Protein AF-A0A920QX03-F1 (afdb_monomer_lite)

Radius of gyration: 27.57 Å; chains: 1; bounding box: 73×46×46 Å

Sequence (177 aa):
MIGFWVGAAVLSLGALSFVLLPAWRSRQSSGRWSRLGVSVASLLVPVSVGLYLGVNTWNGETVVSAESLPPVAELVAGLEARLSENPDDALGWQLLGQSYMAMGLYPDARQALREAWGRTTDPDNELKLALGEAEALTDRQALLGAAGDLFEEVLATEPTNPKAFGMGVSRFRDPEG

Structure (mmCIF, N/CA/C/O backbone):
data_AF-A0A920QX03-F1
#
_entry.id   AF-A0A920QX03-F1
#
loop_
_atom_site.group_PDB
_atom_site.id
_atom_site.type_symbol
_atom_site.label_atom_id
_atom_site.label_alt_id
_atom_site.label_comp_id
_atom_site.label_asym_id
_atom_site.label_entity_id
_atom_site.label_seq_id
_atom_site.pdbx_PDB_ins_code
_atom_site.Cartn_x
_atom_site.Cartn_y
_atom_site.Cartn_z
_atom_site.occupancy
_atom_site.B_iso_or_equiv
_atom_site.auth_seq_id
_atom_site.auth_comp_id
_atom_site.auth_asym_id
_atom_site.auth_atom_id
_atom_site.pdbx_PDB_model_num
ATOM 1 N N . MET A 1 1 ? 23.686 -29.880 3.031 1.00 58.97 1 MET A N 1
ATOM 2 C CA . MET A 1 1 ? 24.504 -28.641 3.040 1.00 58.97 1 MET A CA 1
ATOM 3 C C . MET A 1 1 ? 25.994 -28.863 2.747 1.00 58.97 1 MET A C 1
ATOM 5 O O . MET A 1 1 ? 26.607 -27.959 2.204 1.00 58.97 1 MET A O 1
ATOM 9 N N . ILE A 1 2 ? 26.587 -30.039 3.013 1.00 57.84 2 ILE A N 1
ATOM 10 C CA . ILE A 1 2 ? 28.026 -30.301 2.754 1.00 57.84 2 ILE A CA 1
ATOM 11 C C . ILE A 1 2 ? 28.351 -30.465 1.251 1.00 57.84 2 ILE A C 1
ATOM 13 O O . ILE A 1 2 ? 29.427 -30.080 0.807 1.00 57.84 2 ILE A O 1
ATOM 17 N N . GLY A 1 3 ? 27.404 -30.953 0.438 1.00 54.31 3 GLY A N 1
ATOM 18 C CA . GLY A 1 3 ? 27.623 -31.184 -1.001 1.00 54.31 3 GLY A CA 1
ATOM 19 C C . GLY A 1 3 ? 27.965 -29.928 -1.815 1.00 54.31 3 GLY A C 1
ATOM 20 O O . GLY A 1 3 ? 28.771 -30.004 -2.738 1.00 54.31 3 GLY A O 1
ATOM 21 N N . PHE A 1 4 ? 27.430 -28.762 -1.432 1.00 65.31 4 PHE A N 1
ATOM 22 C CA . PHE A 1 4 ? 27.759 -27.480 -2.068 1.00 65.31 4 PHE A CA 1
ATOM 23 C C . PHE A 1 4 ? 29.227 -27.095 -1.840 1.00 65.31 4 PHE A C 1
ATOM 25 O O . PHE A 1 4 ? 29.928 -26.709 -2.772 1.00 65.31 4 PHE A O 1
ATOM 32 N N . TRP A 1 5 ? 29.717 -27.285 -0.614 1.00 71.62 5 TRP A N 1
ATOM 33 C CA . TRP A 1 5 ? 31.094 -26.966 -0.244 1.00 71.62 5 TRP A CA 1
ATOM 34 C C . TRP A 1 5 ? 32.113 -27.888 -0.919 1.00 71.62 5 TRP A C 1
ATOM 36 O O . TRP A 1 5 ? 33.181 -27.430 -1.317 1.00 71.62 5 TRP A O 1
ATOM 46 N N . VAL A 1 6 ? 31.763 -29.160 -1.136 1.00 73.44 6 VAL A N 1
ATOM 47 C CA . VAL A 1 6 ? 32.602 -30.096 -1.902 1.00 73.44 6 VAL A CA 1
ATOM 48 C C . VAL A 1 6 ? 32.660 -29.694 -3.380 1.00 73.44 6 VAL A C 1
ATOM 50 O O . VAL A 1 6 ? 33.745 -29.661 -3.956 1.00 73.44 6 VAL A O 1
ATOM 53 N N . GLY A 1 7 ? 31.528 -29.305 -3.979 1.00 71.62 7 GLY A N 1
ATOM 54 C CA . GLY A 1 7 ? 31.490 -28.796 -5.355 1.00 71.62 7 GLY A CA 1
ATOM 55 C C . GLY A 1 7 ? 32.319 -27.521 -5.541 1.00 71.62 7 GLY A C 1
ATOM 56 O O . GLY A 1 7 ? 33.118 -27.427 -6.473 1.00 71.62 7 GLY A O 1
ATOM 57 N N . ALA A 1 8 ? 32.197 -26.574 -4.609 1.00 74.19 8 ALA A N 1
ATOM 58 C CA . ALA A 1 8 ? 32.963 -25.330 -4.617 1.00 74.19 8 ALA A CA 1
ATOM 59 C C . ALA A 1 8 ? 34.479 -25.566 -4.463 1.00 74.19 8 ALA A C 1
ATOM 61 O O . ALA A 1 8 ? 35.282 -24.922 -5.145 1.00 74.19 8 ALA A O 1
ATOM 62 N N . ALA A 1 9 ? 34.885 -26.522 -3.620 1.00 73.25 9 ALA A N 1
ATOM 63 C CA . ALA A 1 9 ? 36.292 -26.873 -3.428 1.00 73.25 9 ALA A CA 1
ATOM 64 C C . ALA A 1 9 ? 36.901 -27.541 -4.675 1.00 73.25 9 ALA A C 1
ATOM 66 O O . ALA A 1 9 ? 38.017 -27.204 -5.075 1.00 73.25 9 ALA A O 1
ATOM 67 N N . VAL A 1 10 ? 36.152 -28.432 -5.333 1.00 78.19 10 VAL A N 1
ATOM 68 C CA . VAL A 1 10 ? 36.583 -29.095 -6.576 1.00 78.19 10 VAL A CA 1
ATOM 69 C C . VAL A 1 10 ? 36.715 -28.089 -7.723 1.00 78.19 10 VAL A C 1
ATOM 71 O O . VAL A 1 10 ? 37.712 -28.116 -8.443 1.00 78.19 10 VAL A O 1
ATOM 74 N N . LEU A 1 11 ? 35.770 -27.153 -7.859 1.00 74.56 11 LEU A N 1
ATOM 75 C CA . 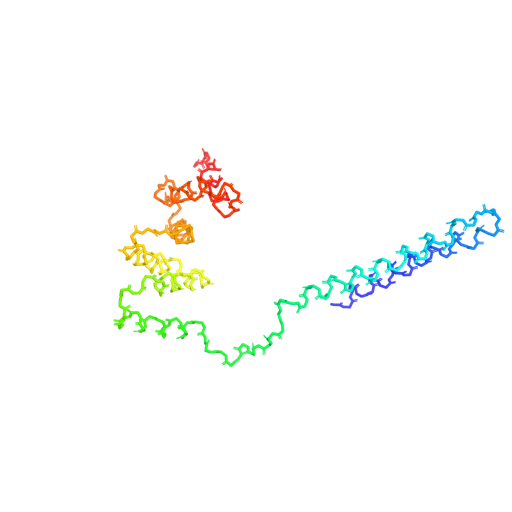LEU A 1 11 ? 35.846 -26.088 -8.866 1.00 74.56 11 LEU A CA 1
ATOM 76 C C . LEU A 1 11 ? 37.025 -25.138 -8.622 1.00 74.56 11 LEU A C 1
ATOM 78 O O . LEU A 1 11 ? 37.728 -24.781 -9.566 1.00 74.56 11 LEU A O 1
ATOM 82 N N . SER A 1 12 ? 37.294 -24.787 -7.362 1.00 76.50 12 SER A N 1
ATOM 83 C CA . SER A 1 12 ? 38.435 -23.938 -6.992 1.00 76.50 12 SER A CA 1
ATOM 84 C C . SER A 1 12 ? 39.777 -24.607 -7.315 1.00 76.50 12 SER A C 1
ATOM 86 O O . SER A 1 12 ? 40.681 -23.967 -7.853 1.00 76.50 12 SER A O 1
ATOM 88 N N . LEU A 1 13 ? 39.901 -25.914 -7.056 1.00 75.25 13 LEU A N 1
ATOM 89 C CA . LEU A 1 13 ? 41.093 -26.693 -7.408 1.00 75.25 13 LEU A CA 1
ATOM 90 C C . LEU A 1 13 ? 41.249 -26.867 -8.926 1.00 75.25 13 LEU A C 1
ATOM 92 O O . LEU A 1 13 ? 42.367 -26.784 -9.437 1.00 75.25 13 LEU A O 1
ATOM 96 N N . GLY A 1 14 ? 40.146 -27.048 -9.658 1.00 74.06 14 GLY A N 1
ATOM 97 C CA . GLY A 1 14 ? 40.143 -27.088 -11.122 1.00 74.06 14 GLY A CA 1
ATOM 98 C C . GLY A 1 14 ? 40.596 -25.764 -11.744 1.00 74.06 14 GLY A C 1
ATOM 99 O O . GLY A 1 14 ? 41.440 -25.762 -12.641 1.00 74.06 14 GLY A O 1
ATOM 100 N N . ALA A 1 15 ? 40.115 -24.638 -11.212 1.00 68.38 15 ALA A N 1
ATOM 101 C CA . ALA A 1 15 ? 40.533 -23.302 -11.629 1.00 68.38 15 ALA A CA 1
ATOM 102 C C . ALA A 1 15 ? 42.029 -23.061 -11.359 1.00 68.38 15 ALA A C 1
ATOM 104 O O . ALA A 1 15 ? 42.748 -22.584 -12.236 1.00 68.38 15 ALA A O 1
ATOM 105 N N . LEU A 1 16 ? 42.527 -23.471 -10.187 1.00 73.69 16 LEU A N 1
ATOM 106 C CA . LEU A 1 16 ? 43.956 -23.425 -9.860 1.00 73.69 16 LEU A CA 1
ATOM 107 C C . LEU A 1 16 ? 44.790 -24.286 -10.817 1.00 73.69 16 LEU A C 1
ATOM 109 O O . LEU A 1 16 ? 45.831 -23.835 -11.290 1.00 73.69 16 LEU A O 1
ATOM 113 N N . SER A 1 17 ? 44.327 -25.493 -11.152 1.00 70.56 17 SER A N 1
ATOM 114 C CA . SER A 1 17 ? 45.016 -26.395 -12.083 1.00 70.56 17 SER A CA 1
ATOM 115 C C . SER A 1 17 ? 45.090 -25.813 -13.499 1.00 70.56 17 SER A C 1
ATOM 117 O O . SER A 1 17 ? 46.162 -25.804 -14.106 1.00 70.56 17 SER A O 1
ATOM 119 N N . PHE A 1 18 ? 43.993 -25.229 -13.993 1.00 73.25 18 PHE A N 1
ATOM 120 C CA . PHE A 1 18 ? 43.930 -24.580 -15.307 1.00 73.25 18 PHE A CA 1
ATOM 121 C C . PHE A 1 18 ? 44.815 -23.330 -15.408 1.00 73.25 18 PHE A C 1
ATOM 123 O O . PHE A 1 18 ? 45.232 -22.972 -16.503 1.00 73.25 18 PHE A O 1
ATOM 130 N N . VAL A 1 19 ? 45.147 -22.686 -14.285 1.00 70.00 19 VAL A N 1
ATOM 131 C CA . VAL A 1 19 ? 46.069 -21.537 -14.232 1.00 70.00 19 VAL A CA 1
ATOM 132 C C . VAL A 1 19 ? 47.525 -21.982 -14.039 1.00 70.00 19 VAL A C 1
ATOM 134 O O . VAL A 1 19 ? 48.433 -21.426 -14.659 1.00 70.00 19 VAL A O 1
ATOM 137 N N . LEU A 1 20 ? 47.771 -23.015 -13.230 1.00 67.06 20 LEU A N 1
ATOM 138 C CA . LEU A 1 20 ? 49.118 -23.515 -12.935 1.00 67.06 20 LEU A CA 1
ATOM 139 C C . LEU A 1 20 ? 49.724 -24.321 -14.100 1.00 67.06 20 LEU A C 1
ATOM 141 O O . LEU A 1 20 ? 50.927 -24.222 -14.348 1.00 67.06 20 LEU A O 1
ATOM 145 N N . LEU A 1 21 ? 48.908 -25.062 -14.859 1.00 61.94 21 LEU A N 1
ATOM 146 C CA . LEU A 1 21 ? 49.340 -25.840 -16.031 1.00 61.94 21 LEU A CA 1
ATOM 147 C C . LEU A 1 21 ? 49.928 -24.981 -17.175 1.00 61.94 21 LEU A C 1
ATOM 149 O O . LEU A 1 21 ? 51.025 -25.299 -17.647 1.00 61.94 21 LEU A O 1
ATOM 153 N N . PRO A 1 22 ? 49.293 -23.881 -17.626 1.00 57.53 22 PRO A N 1
ATOM 154 C CA . PRO A 1 22 ? 49.883 -23.002 -18.633 1.00 57.53 22 PRO A CA 1
ATOM 155 C C . PRO A 1 22 ? 51.049 -22.177 -18.078 1.00 57.53 22 PRO A C 1
ATOM 157 O O . PRO A 1 22 ? 51.991 -21.905 -18.821 1.00 57.53 22 PRO A O 1
ATOM 160 N N . ALA A 1 23 ? 51.052 -21.851 -16.779 1.00 60.25 23 ALA A N 1
ATOM 161 C CA . ALA A 1 23 ? 52.151 -21.125 -16.139 1.00 60.25 23 ALA A CA 1
ATOM 162 C C . ALA A 1 23 ? 53.448 -21.952 -16.035 1.00 60.25 23 ALA A C 1
ATOM 164 O O . ALA A 1 23 ? 54.543 -21.388 -16.085 1.00 60.25 23 ALA A O 1
ATOM 165 N N . TRP A 1 24 ? 53.355 -23.287 -15.949 1.00 52.66 24 TRP A N 1
ATOM 166 C CA . TRP A 1 24 ? 54.534 -24.160 -16.013 1.00 52.66 24 TRP A CA 1
ATOM 167 C C . TRP A 1 24 ? 55.033 -24.367 -17.451 1.00 52.66 24 TRP A C 1
ATOM 169 O O . TRP A 1 24 ? 56.231 -24.542 -17.679 1.00 52.66 24 TRP A O 1
ATOM 179 N N . ARG A 1 25 ? 54.138 -24.261 -18.444 1.00 60.25 25 ARG A N 1
ATOM 180 C CA . ARG A 1 25 ? 54.490 -24.367 -19.868 1.00 60.25 25 ARG A CA 1
ATOM 181 C C . ARG A 1 25 ? 55.016 -23.056 -20.466 1.00 60.25 25 ARG A C 1
ATOM 183 O O . ARG A 1 25 ? 55.767 -23.093 -21.436 1.00 60.25 25 ARG A O 1
ATOM 190 N N . SER A 1 26 ? 54.717 -21.899 -19.875 1.00 52.06 26 SER A N 1
ATOM 191 C CA . SER A 1 26 ? 55.151 -20.585 -20.374 1.00 52.06 26 SER A CA 1
ATOM 192 C C . SER A 1 26 ? 56.572 -20.176 -19.952 1.00 52.06 26 SER A C 1
ATOM 194 O O . SER A 1 26 ? 56.876 -18.985 -19.864 1.00 52.06 26 SER A O 1
ATOM 196 N N . ARG A 1 27 ? 57.491 -21.133 -19.740 1.00 54.75 27 ARG A N 1
ATOM 197 C CA . ARG A 1 27 ? 58.925 -20.834 -19.543 1.00 54.75 27 ARG A CA 1
ATOM 198 C C . ARG A 1 27 ? 59.635 -20.363 -20.823 1.00 54.75 27 ARG A C 1
ATOM 200 O O . ARG A 1 27 ? 60.849 -20.188 -20.801 1.00 54.75 27 ARG A O 1
ATOM 207 N N . GLN A 1 28 ? 58.911 -20.131 -21.921 1.00 57.91 28 GLN A N 1
ATOM 208 C CA . GLN A 1 28 ? 59.496 -19.690 -23.184 1.00 57.91 28 GLN A CA 1
ATOM 209 C C . GLN A 1 28 ? 58.511 -18.891 -24.054 1.00 57.91 28 GLN A C 1
ATOM 211 O O . GLN A 1 28 ? 58.012 -19.402 -25.042 1.00 57.91 28 GLN A O 1
ATOM 216 N N . SER A 1 29 ? 58.236 -17.635 -23.691 1.00 46.97 29 SER A N 1
ATOM 217 C CA . SER A 1 29 ? 58.284 -16.499 -24.636 1.00 46.97 29 SER A CA 1
ATOM 218 C C . SER A 1 29 ? 57.840 -15.196 -23.963 1.00 46.97 29 SER A C 1
ATOM 220 O O . SER A 1 29 ? 56.704 -15.031 -23.529 1.00 46.97 29 SER A O 1
ATOM 222 N N . SER A 1 30 ? 58.807 -14.289 -23.903 1.00 50.84 30 SER A N 1
ATOM 223 C CA . SER A 1 30 ? 58.784 -12.855 -23.616 1.00 50.84 30 SER A CA 1
ATOM 224 C C . SER A 1 30 ? 57.474 -12.081 -23.819 1.00 50.84 30 SER A C 1
ATOM 226 O O . SER A 1 30 ? 56.923 -12.034 -24.914 1.00 50.84 30 SER A O 1
ATOM 228 N N . GLY A 1 31 ? 57.112 -11.299 -22.801 1.00 43.72 31 GLY A N 1
ATOM 229 C CA . GLY A 1 31 ? 56.198 -10.165 -22.924 1.00 43.72 31 GLY A CA 1
ATOM 230 C C . GLY A 1 31 ? 55.947 -9.528 -21.563 1.00 43.72 31 GLY A C 1
ATOM 231 O O . GLY A 1 31 ? 55.082 -9.974 -20.813 1.00 43.72 31 GLY A O 1
ATOM 232 N N . ARG A 1 32 ? 56.713 -8.484 -21.218 1.00 53.78 32 ARG A N 1
ATOM 233 C CA . ARG A 1 32 ? 56.691 -7.783 -19.913 1.00 53.78 32 ARG A CA 1
ATOM 234 C C . ARG A 1 32 ? 55.311 -7.206 -19.524 1.00 53.78 32 ARG A C 1
ATOM 236 O O . ARG A 1 32 ? 55.130 -6.800 -18.382 1.00 53.78 32 ARG A O 1
ATOM 243 N N . TRP A 1 33 ? 54.332 -7.231 -20.428 1.00 45.72 33 TRP A N 1
ATOM 244 C CA . TRP A 1 33 ? 52.940 -6.829 -20.200 1.00 45.72 33 TRP A CA 1
ATOM 245 C C . TRP A 1 33 ? 52.023 -7.914 -19.605 1.00 45.72 33 TRP A C 1
ATOM 247 O O . TRP A 1 33 ? 50.958 -7.581 -19.098 1.00 45.72 33 TRP A O 1
ATOM 257 N N . SER A 1 34 ? 52.431 -9.188 -19.563 1.00 55.84 34 SER A N 1
ATOM 258 C CA . SER A 1 34 ? 51.582 -10.271 -19.024 1.00 55.84 34 SER A CA 1
ATOM 259 C C . SER A 1 34 ? 51.521 -10.318 -17.483 1.00 55.84 34 SER A C 1
ATOM 261 O O . SER A 1 34 ? 50.532 -10.774 -16.916 1.00 55.84 34 SER A O 1
ATOM 263 N N . ARG A 1 35 ? 52.530 -9.795 -16.769 1.00 50.50 35 ARG A N 1
ATOM 264 C CA . ARG A 1 35 ? 52.593 -9.896 -15.293 1.00 50.50 35 ARG A CA 1
ATOM 265 C C . ARG A 1 35 ? 51.729 -8.868 -14.555 1.00 50.50 35 ARG A C 1
ATOM 267 O O . ARG A 1 35 ? 51.247 -9.152 -13.462 1.00 50.50 35 ARG A O 1
ATOM 274 N N . LEU A 1 36 ? 51.504 -7.695 -15.147 1.00 51.69 36 LEU A N 1
ATOM 275 C CA . LEU A 1 36 ? 50.687 -6.648 -14.522 1.00 51.69 36 LEU A CA 1
ATOM 276 C C . LEU A 1 36 ? 49.183 -6.902 -14.721 1.00 51.69 36 LEU A C 1
ATOM 278 O O . LEU A 1 36 ? 48.416 -6.715 -13.782 1.00 51.69 36 LEU A O 1
ATOM 282 N N . GLY A 1 37 ? 48.767 -7.426 -15.881 1.00 52.09 37 GLY A N 1
ATOM 283 C CA . GLY A 1 37 ? 47.353 -7.711 -16.167 1.00 52.09 37 GLY A CA 1
ATOM 284 C C . GLY A 1 37 ? 46.749 -8.828 -15.307 1.00 52.09 37 GLY A C 1
ATOM 285 O O . GLY A 1 37 ? 45.630 -8.696 -14.819 1.00 52.09 37 GLY A O 1
ATOM 286 N N . VAL A 1 38 ? 47.505 -9.899 -15.045 1.00 55.28 38 VAL A N 1
ATOM 287 C CA . VAL A 1 38 ? 47.024 -11.043 -14.241 1.00 55.28 38 VAL A CA 1
ATOM 288 C C . VAL A 1 38 ? 46.892 -10.685 -12.753 1.00 55.28 38 VAL A C 1
ATOM 290 O O . VAL A 1 38 ? 45.993 -11.175 -12.066 1.00 55.28 38 VAL A O 1
ATOM 293 N N . SER A 1 39 ? 47.741 -9.776 -12.267 1.00 55.25 39 SER A N 1
ATOM 294 C CA . SER A 1 39 ? 47.730 -9.310 -10.875 1.00 55.25 39 SER A CA 1
ATOM 295 C C . SER A 1 39 ? 46.527 -8.404 -10.588 1.00 55.25 39 SER A C 1
ATOM 297 O O . SER A 1 39 ? 45.860 -8.563 -9.569 1.00 55.25 39 SER A O 1
ATOM 299 N N . VAL A 1 40 ? 46.204 -7.495 -11.515 1.00 56.59 40 VAL A N 1
ATOM 300 C CA . VAL A 1 40 ? 45.059 -6.575 -11.389 1.00 56.59 40 VAL A CA 1
ATOM 301 C C . VAL A 1 40 ? 43.727 -7.320 -11.527 1.00 56.59 40 VAL A C 1
ATOM 303 O O . VAL A 1 40 ? 42.801 -7.067 -10.759 1.00 56.59 40 VAL A O 1
ATOM 306 N N . ALA A 1 41 ? 43.639 -8.301 -12.432 1.00 58.00 41 ALA A N 1
ATOM 307 C CA . ALA A 1 41 ? 42.436 -9.119 -12.594 1.00 58.00 41 ALA A CA 1
ATOM 308 C C . ALA A 1 41 ? 42.156 -10.027 -11.378 1.00 58.00 41 ALA A C 1
ATOM 310 O O . ALA A 1 41 ? 40.999 -10.200 -10.999 1.00 58.00 41 ALA A O 1
ATOM 311 N N . SER A 1 42 ? 43.198 -10.555 -10.720 1.00 61.28 42 SER A N 1
ATOM 312 C CA . SER A 1 42 ? 43.034 -11.416 -9.534 1.00 61.28 42 SER A CA 1
ATOM 313 C C . SER A 1 42 ? 42.599 -10.654 -8.278 1.00 61.28 42 SER A C 1
ATOM 315 O O . SER A 1 42 ? 42.005 -11.250 -7.387 1.00 61.28 42 SER A O 1
ATOM 317 N N . LEU A 1 43 ? 42.864 -9.345 -8.204 1.00 59.12 43 LEU A N 1
ATOM 318 C CA . LEU A 1 43 ? 42.424 -8.484 -7.098 1.00 59.12 43 LEU A CA 1
ATOM 319 C C . LEU A 1 43 ? 41.003 -7.933 -7.297 1.00 59.12 43 LEU A C 1
ATOM 321 O O . LEU A 1 43 ? 40.315 -7.661 -6.317 1.00 59.12 43 LEU A O 1
ATOM 325 N N . LEU A 1 44 ? 40.529 -7.822 -8.540 1.00 61.78 44 LEU A N 1
ATOM 326 C CA . LEU A 1 44 ? 39.186 -7.319 -8.853 1.00 61.78 44 LEU A CA 1
ATOM 327 C C . LEU A 1 44 ? 38.062 -8.252 -8.373 1.00 61.78 44 LEU A C 1
ATOM 329 O O . LEU A 1 44 ? 37.029 -7.777 -7.906 1.00 61.78 44 LEU A O 1
ATOM 333 N N . VAL A 1 45 ? 38.272 -9.569 -8.432 1.00 64.25 45 VAL A N 1
ATOM 334 C CA . VAL A 1 45 ? 37.277 -10.572 -8.011 1.00 64.25 45 VAL A CA 1
ATOM 335 C C . VAL A 1 45 ? 36.994 -10.533 -6.497 1.00 64.25 45 VAL A C 1
ATOM 337 O O . VAL A 1 45 ? 35.828 -10.390 -6.132 1.00 64.25 45 VAL A O 1
ATOM 340 N N . PRO A 1 46 ? 37.989 -10.589 -5.586 1.00 69.19 46 PRO A N 1
ATOM 341 C CA . PRO A 1 46 ? 37.723 -10.515 -4.148 1.00 69.19 46 PRO A CA 1
ATOM 342 C C . PRO A 1 46 ? 37.199 -9.143 -3.707 1.00 69.19 46 PRO A C 1
ATOM 344 O O . PRO A 1 46 ? 36.392 -9.082 -2.784 1.00 69.19 46 PRO A O 1
ATOM 347 N N . VAL A 1 47 ? 37.582 -8.051 -4.379 1.00 73.75 47 VAL A N 1
ATOM 348 C CA . VAL A 1 47 ? 37.021 -6.715 -4.110 1.00 73.75 47 VAL A CA 1
ATOM 349 C C . VAL A 1 47 ? 35.554 -6.637 -4.533 1.00 73.75 47 VAL A C 1
ATOM 351 O O . VAL A 1 47 ? 34.747 -6.079 -3.798 1.00 73.75 47 VAL A O 1
ATOM 354 N N . SER A 1 48 ? 35.179 -7.245 -5.663 1.00 64.19 48 SER A N 1
ATOM 355 C CA . SER A 1 48 ? 33.780 -7.328 -6.096 1.00 64.19 48 SER A CA 1
ATOM 356 C C . SER A 1 48 ? 32.938 -8.184 -5.149 1.00 64.19 48 SER A C 1
ATOM 358 O O . SER A 1 48 ? 31.845 -7.763 -4.790 1.00 64.19 48 SER A O 1
ATOM 360 N N . VAL A 1 49 ? 33.458 -9.318 -4.666 1.00 70.31 49 VAL A N 1
ATOM 361 C CA . VAL A 1 49 ? 32.780 -10.145 -3.649 1.00 70.31 49 VAL A CA 1
ATOM 362 C C . VAL A 1 49 ? 32.676 -9.404 -2.312 1.00 70.31 49 VAL A C 1
ATOM 364 O O . VAL A 1 49 ? 31.626 -9.436 -1.679 1.00 70.31 49 VAL A O 1
ATOM 367 N N . GLY A 1 50 ? 33.722 -8.684 -1.902 1.00 69.50 50 GLY A N 1
ATOM 368 C CA . GLY A 1 50 ? 33.717 -7.863 -0.690 1.00 69.50 50 GLY A CA 1
ATOM 369 C C . GLY A 1 50 ? 32.730 -6.697 -0.762 1.00 69.50 50 GLY A C 1
ATOM 370 O O . GLY A 1 50 ? 32.016 -6.454 0.203 1.00 69.50 50 GLY A O 1
ATOM 371 N N . LEU A 1 51 ? 32.629 -6.021 -1.911 1.00 68.06 51 LEU A N 1
ATOM 372 C CA . LEU A 1 51 ? 31.615 -4.991 -2.161 1.00 68.06 51 LEU A CA 1
ATOM 373 C C . LEU A 1 51 ? 30.211 -5.583 -2.239 1.00 68.06 51 LEU A C 1
ATOM 375 O O . LEU A 1 51 ? 29.284 -4.983 -1.715 1.00 68.06 51 LEU A O 1
ATOM 379 N N . TYR A 1 52 ? 30.047 -6.759 -2.845 1.00 64.56 52 TYR A N 1
ATOM 380 C CA . TYR A 1 52 ? 28.749 -7.423 -2.913 1.00 64.56 52 TYR A CA 1
ATOM 381 C C . TYR A 1 52 ? 28.263 -7.814 -1.518 1.00 64.56 52 TYR A C 1
ATOM 383 O O . TYR A 1 52 ? 27.105 -7.590 -1.199 1.00 64.56 52 TYR A O 1
ATOM 391 N N . LEU A 1 53 ? 29.146 -8.318 -0.651 1.00 66.75 53 LEU A N 1
ATOM 392 C CA . LEU A 1 53 ? 28.806 -8.572 0.749 1.00 66.75 53 LEU A CA 1
ATOM 393 C C . LEU A 1 53 ? 28.598 -7.262 1.526 1.00 66.75 53 LEU A C 1
ATOM 395 O O . LEU A 1 53 ? 27.604 -7.146 2.225 1.00 66.75 53 LEU A O 1
ATOM 399 N N . GLY A 1 54 ? 29.464 -6.257 1.361 1.00 61.34 54 GLY A N 1
ATOM 400 C CA . GLY A 1 54 ? 29.404 -4.998 2.114 1.00 61.34 54 GLY A CA 1
ATOM 401 C C . GLY A 1 54 ? 28.233 -4.079 1.749 1.00 61.34 54 GLY A C 1
ATOM 402 O O . GLY A 1 54 ? 27.695 -3.404 2.621 1.00 61.34 54 GLY A O 1
ATOM 403 N N . VAL A 1 55 ? 27.804 -4.063 0.484 1.00 60.84 55 VAL A N 1
ATOM 404 C CA . VAL A 1 55 ? 26.580 -3.369 0.046 1.00 60.84 55 VAL A CA 1
ATOM 405 C C . VAL A 1 55 ? 25.340 -4.169 0.456 1.00 60.84 55 VAL A C 1
ATOM 407 O O . VAL A 1 55 ? 24.328 -3.580 0.821 1.00 60.84 55 VAL A O 1
ATOM 410 N N . ASN A 1 56 ? 25.417 -5.504 0.470 1.00 52.09 56 ASN A N 1
ATOM 411 C CA . ASN A 1 56 ? 24.296 -6.366 0.853 1.00 52.09 56 ASN A CA 1
ATOM 412 C C . ASN A 1 56 ? 24.061 -6.436 2.376 1.00 52.09 56 ASN A C 1
ATOM 414 O O . ASN A 1 56 ? 22.945 -6.716 2.803 1.00 52.09 56 ASN A O 1
ATOM 418 N N . THR A 1 57 ? 25.063 -6.148 3.214 1.00 56.84 57 THR A N 1
ATOM 419 C CA . THR A 1 57 ? 24.904 -6.112 4.683 1.00 56.84 57 THR A CA 1
ATOM 420 C C . THR A 1 57 ? 24.255 -4.824 5.202 1.00 56.84 57 THR A C 1
ATOM 422 O O . THR A 1 57 ? 23.937 -4.744 6.383 1.00 56.84 57 THR A O 1
ATOM 425 N N . TRP A 1 58 ? 23.998 -3.825 4.350 1.00 57.38 58 TRP A N 1
ATOM 426 C CA . TRP A 1 58 ? 23.284 -2.595 4.736 1.00 57.38 58 TRP A CA 1
ATOM 427 C C . TRP A 1 58 ? 21.749 -2.724 4.751 1.00 57.38 58 TRP A C 1
ATOM 429 O O . TRP A 1 58 ? 21.067 -1.724 4.947 1.00 57.38 58 TRP A O 1
ATOM 439 N N . ASN A 1 59 ? 21.203 -3.938 4.606 1.00 56.56 59 ASN A N 1
ATOM 440 C CA . ASN A 1 59 ? 19.755 -4.182 4.581 1.00 56.56 59 ASN A CA 1
ATOM 441 C C . ASN A 1 59 ? 19.216 -5.157 5.648 1.00 56.56 59 ASN A C 1
ATOM 443 O O . ASN A 1 59 ? 18.097 -5.637 5.485 1.00 56.56 59 ASN A O 1
ATOM 447 N N . GLY A 1 60 ? 19.921 -5.476 6.745 1.00 57.38 60 GLY A N 1
ATOM 448 C CA . GLY A 1 60 ? 19.309 -6.449 7.668 1.00 57.38 60 GLY A CA 1
ATOM 449 C C . GLY A 1 60 ? 19.987 -6.843 8.972 1.00 57.38 60 GLY A C 1
ATOM 450 O O . GLY A 1 60 ? 19.744 -7.957 9.420 1.00 57.38 60 GLY A O 1
ATOM 451 N N . GLU A 1 61 ? 20.781 -5.988 9.616 1.00 49.75 61 GLU A N 1
ATOM 452 C CA . GLU A 1 61 ? 21.239 -6.256 10.993 1.00 49.75 61 GLU A CA 1
ATOM 453 C C . GLU A 1 61 ? 20.832 -5.144 11.965 1.00 49.75 61 GLU A C 1
ATOM 455 O O . GLU A 1 61 ? 21.630 -4.584 12.709 1.00 49.75 61 GLU A O 1
ATOM 460 N N . THR A 1 62 ? 19.531 -4.877 12.034 1.00 53.19 62 THR A N 1
ATOM 461 C CA . THR A 1 62 ? 18.895 -4.863 13.352 1.00 53.19 62 THR A CA 1
ATOM 462 C C . THR A 1 62 ? 18.248 -6.230 13.525 1.00 53.19 62 THR A C 1
ATOM 464 O O . THR A 1 62 ? 17.165 -6.494 13.012 1.00 53.19 62 THR A O 1
ATOM 467 N N . VAL A 1 63 ? 18.928 -7.144 14.222 1.00 52.69 63 VAL A N 1
ATOM 468 C CA . VAL A 1 63 ? 18.292 -8.375 14.707 1.00 52.69 63 VAL A CA 1
ATOM 469 C C . VAL A 1 63 ? 17.323 -7.959 15.810 1.00 52.69 63 VAL A C 1
ATOM 471 O O . VAL A 1 63 ? 17.625 -8.029 16.998 1.00 52.69 63 VAL A O 1
ATOM 474 N N . VAL A 1 64 ? 16.162 -7.439 15.418 1.00 52.69 64 VAL A N 1
ATOM 475 C CA . VAL A 1 64 ? 15.007 -7.417 16.301 1.00 52.69 64 VAL A CA 1
ATOM 476 C C . VAL A 1 64 ? 14.561 -8.869 16.361 1.00 52.69 64 VAL A C 1
ATOM 478 O O . VAL A 1 64 ? 14.058 -9.402 15.373 1.00 52.69 64 VAL A O 1
ATOM 481 N N . SER A 1 65 ? 14.836 -9.550 17.476 1.00 49.97 65 SER A N 1
ATOM 482 C CA . SER A 1 65 ? 14.335 -10.906 17.695 1.00 49.97 65 SER A CA 1
ATOM 483 C C . SER A 1 65 ? 12.835 -10.918 17.414 1.00 49.97 65 SER A C 1
ATOM 485 O O . SER A 1 65 ? 12.079 -10.197 18.061 1.00 49.97 65 SER A O 1
ATOM 487 N N . ALA A 1 66 ? 12.394 -11.742 16.461 1.00 55.12 66 ALA A N 1
ATOM 488 C CA . ALA A 1 66 ? 10.974 -11.904 16.148 1.00 55.12 66 ALA A CA 1
ATOM 489 C C . ALA A 1 66 ? 10.151 -12.368 17.372 1.00 55.12 66 ALA A C 1
ATOM 491 O O . ALA A 1 66 ? 8.940 -12.200 17.385 1.00 55.12 66 ALA A O 1
ATOM 492 N N . GLU A 1 67 ? 10.806 -12.891 18.418 1.00 55.16 67 GLU A N 1
ATOM 493 C CA . GLU A 1 67 ? 10.189 -13.203 19.716 1.00 55.16 67 GLU A CA 1
ATOM 494 C C . GLU A 1 67 ? 9.844 -11.978 20.584 1.00 55.16 67 GLU A C 1
ATOM 496 O O . GLU A 1 67 ? 9.042 -12.111 21.502 1.00 55.16 67 GLU A O 1
ATOM 501 N N . SER A 1 68 ? 10.433 -10.797 20.348 1.00 60.31 68 SER A N 1
ATOM 502 C CA . SER A 1 68 ? 10.198 -9.605 21.185 1.00 60.31 68 SER A CA 1
ATOM 503 C C . SER A 1 68 ? 9.216 -8.592 20.593 1.00 60.31 68 SER A C 1
ATOM 505 O O . SER A 1 68 ? 8.879 -7.619 21.265 1.00 60.31 68 SER A O 1
ATOM 507 N N . LEU A 1 69 ? 8.776 -8.782 19.347 1.00 59.50 69 LEU A N 1
ATOM 508 C CA . LEU A 1 69 ? 7.725 -7.959 18.751 1.00 59.50 69 LEU A CA 1
ATOM 509 C C . LEU A 1 69 ? 6.366 -8.634 18.966 1.00 59.50 69 LEU A C 1
ATOM 511 O O . LEU A 1 69 ? 6.268 -9.847 18.767 1.00 59.50 69 LEU A O 1
ATOM 515 N N . PRO A 1 70 ? 5.315 -7.876 19.335 1.00 67.88 70 PRO A N 1
ATOM 516 C CA . PRO A 1 70 ? 3.957 -8.399 19.307 1.00 67.88 70 PRO A CA 1
ATOM 517 C C . PRO A 1 70 ? 3.662 -8.996 17.922 1.00 67.88 70 PRO A C 1
ATOM 519 O O . PRO A 1 70 ? 4.164 -8.468 16.919 1.00 67.88 70 PRO A O 1
ATOM 522 N N . PRO A 1 71 ? 2.852 -10.067 17.833 1.00 77.00 71 PRO A N 1
ATOM 523 C CA . PRO A 1 71 ? 2.352 -10.561 16.559 1.00 77.00 71 PRO A CA 1
ATOM 524 C C . PRO A 1 71 ? 1.831 -9.398 15.710 1.00 77.00 71 PRO A C 1
ATOM 526 O O . PRO A 1 71 ? 1.172 -8.499 16.227 1.00 77.00 71 PRO A O 1
ATOM 529 N N . VAL A 1 72 ? 2.088 -9.416 14.400 1.00 72.88 72 VAL A N 1
ATOM 530 C CA . VAL A 1 72 ? 1.651 -8.345 13.480 1.00 72.88 72 VAL A CA 1
ATOM 531 C C . VAL A 1 72 ? 0.146 -8.058 13.621 1.00 72.88 72 VAL A C 1
ATOM 533 O O . VAL A 1 72 ? -0.270 -6.905 13.567 1.00 72.88 72 VAL A O 1
ATOM 536 N N . ALA A 1 73 ? -0.652 -9.088 13.917 1.00 76.19 73 ALA A N 1
ATOM 537 C CA . ALA A 1 73 ? -2.073 -8.961 14.229 1.00 76.19 73 ALA A CA 1
ATOM 538 C C . ALA A 1 73 ? -2.369 -8.093 15.472 1.00 76.19 73 ALA A C 1
ATOM 540 O O . ALA A 1 73 ? -3.309 -7.306 15.451 1.00 76.19 73 ALA A O 1
ATOM 541 N N . GLU A 1 74 ? -1.570 -8.187 16.540 1.00 81.56 74 GLU A N 1
ATOM 542 C CA . GLU A 1 74 ? -1.735 -7.350 17.740 1.00 81.56 74 GLU A CA 1
ATOM 543 C C . GLU A 1 74 ? -1.362 -5.888 17.470 1.00 81.56 74 GLU A C 1
ATOM 545 O O . GLU A 1 74 ? -2.033 -4.976 17.954 1.00 81.56 74 GLU A O 1
ATOM 550 N N . LEU A 1 75 ? -0.324 -5.651 16.660 1.00 80.38 75 LEU A N 1
ATOM 551 C CA . LEU A 1 75 ? 0.049 -4.299 16.232 1.00 80.38 75 LEU A CA 1
ATOM 552 C C . LEU A 1 75 ? -1.064 -3.653 15.399 1.00 80.38 75 LEU A C 1
ATOM 554 O O . LEU A 1 75 ? -1.380 -2.480 15.597 1.00 80.38 75 LEU A O 1
ATOM 558 N N . VAL A 1 76 ? -1.684 -4.430 14.510 1.00 85.94 76 VAL A N 1
ATOM 559 C CA . VAL A 1 76 ? -2.817 -3.973 13.704 1.00 85.94 76 VAL A CA 1
ATOM 560 C C . VAL A 1 76 ? -4.055 -3.712 14.555 1.00 85.94 76 VAL A C 1
ATOM 562 O O . VAL A 1 76 ? -4.639 -2.644 14.415 1.00 85.94 76 VAL A O 1
ATOM 565 N N . ALA A 1 77 ? -4.388 -4.575 15.516 1.00 85.50 77 ALA A N 1
ATOM 566 C CA . ALA A 1 77 ? -5.490 -4.315 16.447 1.00 85.50 77 ALA A CA 1
ATOM 567 C C . ALA A 1 77 ? -5.286 -3.007 17.243 1.00 85.50 77 ALA A C 1
ATOM 569 O O . ALA A 1 77 ? -6.226 -2.243 17.470 1.00 85.50 77 ALA A O 1
ATOM 570 N N . GLY A 1 78 ? -4.042 -2.704 17.633 1.00 84.56 78 GLY A N 1
ATOM 571 C CA . GLY A 1 78 ? -3.697 -1.426 18.259 1.00 84.56 78 GLY A CA 1
ATOM 572 C C . GLY A 1 78 ? -3.857 -0.223 17.322 1.00 84.56 78 GLY A C 1
ATOM 573 O O . GLY A 1 78 ? -4.252 0.857 17.770 1.00 84.56 78 GLY A O 1
ATOM 574 N N . LEU A 1 79 ? -3.573 -0.397 16.028 1.00 85.50 79 LEU A N 1
ATOM 575 C CA . LEU A 1 79 ? -3.781 0.632 15.008 1.00 85.50 79 LEU A CA 1
ATOM 576 C C . LEU A 1 79 ? -5.276 0.870 14.746 1.00 85.50 79 LEU A C 1
ATOM 578 O O . LEU A 1 79 ? -5.704 2.020 14.696 1.00 85.50 79 LEU A O 1
ATOM 582 N N . GLU A 1 80 ? -6.080 -0.189 14.665 1.00 87.56 80 GLU A N 1
ATOM 583 C CA . GLU A 1 80 ? -7.538 -0.092 14.523 1.00 87.56 80 GLU A CA 1
ATOM 584 C C . GLU A 1 80 ? -8.185 0.636 15.699 1.00 87.56 80 GLU A C 1
ATOM 586 O O . GLU A 1 80 ? -9.022 1.514 15.496 1.00 87.56 80 GLU A O 1
ATOM 591 N N . ALA A 1 81 ? -7.764 0.332 16.930 1.00 88.50 81 ALA A N 1
ATOM 592 C CA . ALA A 1 81 ? -8.262 1.020 18.118 1.00 88.50 81 ALA A CA 1
ATOM 593 C C . ALA A 1 81 ? -7.989 2.533 18.051 1.00 88.50 81 ALA A C 1
ATOM 595 O O . ALA A 1 81 ? -8.871 3.340 18.339 1.00 88.50 81 ALA A O 1
ATOM 596 N N . ARG A 1 82 ? -6.795 2.929 17.594 1.00 87.06 82 ARG A N 1
ATOM 597 C CA . ARG A 1 82 ? -6.442 4.344 17.399 1.00 87.06 82 ARG A CA 1
ATOM 598 C C . ARG A 1 82 ? -7.265 5.010 16.303 1.00 87.06 82 ARG A C 1
ATOM 600 O O . ARG A 1 82 ? -7.680 6.153 16.471 1.00 87.06 82 ARG A O 1
ATOM 607 N N . LEU A 1 83 ? -7.505 4.312 15.198 1.00 90.56 83 LEU A N 1
ATOM 608 C CA . LEU A 1 83 ? -8.334 4.814 14.100 1.00 90.56 83 LEU A CA 1
ATOM 609 C C . LEU A 1 83 ? -9.810 4.912 14.485 1.00 90.56 83 LEU A C 1
ATOM 611 O O . LEU A 1 83 ? -10.512 5.790 13.997 1.00 90.56 83 LEU A O 1
ATOM 615 N N . SER A 1 84 ? -10.277 4.075 15.413 1.00 87.38 84 SER A N 1
ATOM 616 C CA . SER A 1 84 ? -11.610 4.225 15.994 1.00 87.38 84 SER A CA 1
ATOM 617 C C . SER A 1 84 ? -11.747 5.510 16.816 1.00 87.38 84 SER A C 1
ATOM 619 O O . SER A 1 84 ? -12.848 6.052 16.902 1.00 87.38 84 SER A O 1
ATOM 621 N N . GLU A 1 85 ? -10.667 5.985 17.439 1.00 88.88 85 GLU A N 1
ATOM 622 C CA . GLU A 1 85 ? -10.649 7.248 18.189 1.00 88.88 85 GLU A CA 1
ATOM 623 C C . GLU A 1 85 ? -10.431 8.461 17.272 1.00 88.88 85 GLU A C 1
ATOM 625 O O . GLU A 1 85 ? -11.007 9.520 17.512 1.00 88.88 85 GLU A O 1
ATOM 630 N N . ASN A 1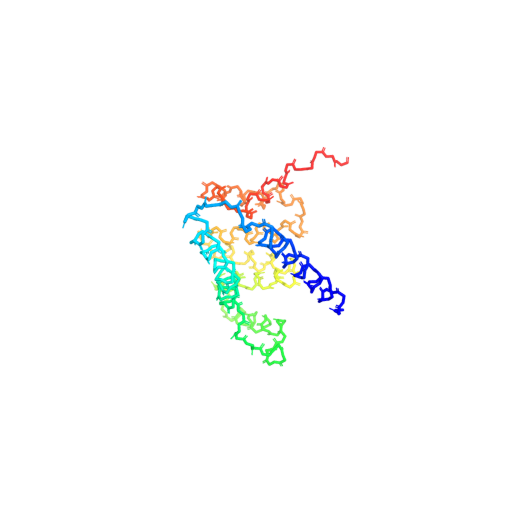 86 ? -9.644 8.299 16.203 1.00 88.19 86 ASN A N 1
ATOM 631 C CA . ASN A 1 86 ? -9.353 9.329 15.205 1.00 88.19 86 ASN A CA 1
ATOM 632 C C . ASN A 1 86 ? -9.754 8.855 13.798 1.00 88.19 86 ASN A C 1
ATOM 634 O O . ASN A 1 86 ? -8.886 8.521 12.987 1.00 88.19 86 ASN A O 1
ATOM 638 N N . PRO A 1 87 ? -11.061 8.837 13.479 1.00 87.25 87 PRO A N 1
ATOM 639 C CA . PRO A 1 87 ? -11.544 8.265 12.229 1.00 87.25 87 PRO A CA 1
ATOM 640 C C . PRO A 1 87 ? -11.149 9.078 11.001 1.00 87.25 87 PRO A C 1
ATOM 642 O O . PRO A 1 87 ? -11.209 8.533 9.908 1.00 87.25 87 PRO A O 1
ATOM 645 N N . ASP A 1 88 ? -10.744 10.339 11.145 1.00 88.94 88 ASP A N 1
ATOM 646 C CA . ASP A 1 88 ? -10.408 11.230 10.027 1.00 88.94 88 ASP A CA 1
ATOM 647 C C . ASP A 1 88 ? -8.958 11.072 9.524 1.00 88.94 88 ASP A C 1
ATOM 649 O O . ASP A 1 88 ? -8.557 11.731 8.565 1.00 88.94 88 ASP A O 1
ATOM 653 N N . ASP A 1 89 ? -8.162 10.192 10.139 1.00 90.94 89 ASP A N 1
ATOM 654 C CA . ASP A 1 89 ? -6.765 9.960 9.758 1.00 90.94 89 ASP A CA 1
ATOM 655 C C . ASP A 1 89 ? -6.647 9.092 8.493 1.00 90.94 89 ASP A C 1
ATOM 657 O O . ASP A 1 89 ? -6.505 7.868 8.548 1.00 90.94 89 ASP A O 1
ATOM 661 N N . ALA A 1 90 ? -6.697 9.740 7.327 1.00 92.00 90 ALA A N 1
ATOM 662 C CA . ALA A 1 90 ? -6.554 9.086 6.027 1.00 92.00 90 ALA A CA 1
ATOM 663 C C . ALA A 1 90 ? -5.245 8.283 5.890 1.00 92.00 90 ALA A C 1
ATOM 665 O O . ALA A 1 90 ? -5.256 7.180 5.340 1.00 92.00 90 ALA A O 1
ATOM 666 N N . LEU A 1 91 ? -4.132 8.800 6.423 1.00 91.19 91 LEU A N 1
ATOM 667 C CA . LEU A 1 91 ? -2.834 8.121 6.367 1.00 91.19 91 LEU A CA 1
ATOM 668 C C . LEU A 1 91 ? -2.830 6.868 7.242 1.00 91.19 91 LEU A C 1
ATOM 670 O O . LEU A 1 91 ? -2.321 5.825 6.829 1.00 91.19 91 LEU A O 1
ATOM 674 N N . GLY A 1 92 ? -3.430 6.938 8.429 1.00 92.50 92 GLY A N 1
ATOM 675 C CA . GLY A 1 92 ? -3.573 5.775 9.294 1.00 92.50 92 GLY A CA 1
ATOM 676 C C . GLY A 1 92 ? -4.421 4.671 8.648 1.00 92.50 92 GLY A C 1
ATOM 677 O O . GLY A 1 92 ? -4.030 3.503 8.688 1.00 92.50 92 GLY A O 1
ATOM 678 N N . TRP A 1 93 ? -5.513 5.026 7.960 1.00 94.94 93 TRP A N 1
ATOM 679 C CA . TRP A 1 93 ? -6.306 4.071 7.172 1.00 94.94 93 TRP A CA 1
ATOM 680 C C . TRP A 1 93 ? -5.510 3.444 6.020 1.00 94.94 93 TRP A C 1
ATOM 682 O O . TRP A 1 93 ? -5.618 2.239 5.775 1.00 94.94 93 TRP A O 1
ATOM 692 N N . GLN A 1 94 ? -4.664 4.226 5.342 1.00 94.75 94 GLN A N 1
ATOM 693 C CA . GLN A 1 94 ? -3.789 3.717 4.285 1.00 94.75 94 GLN A CA 1
ATOM 694 C C . GLN A 1 94 ? -2.772 2.709 4.835 1.00 94.75 94 GLN A C 1
ATOM 696 O O . GLN A 1 94 ? -2.619 1.623 4.273 1.00 94.75 94 GLN A O 1
ATOM 701 N N . LEU A 1 95 ? -2.126 3.020 5.963 1.00 92.62 95 LEU A N 1
ATOM 702 C CA . LEU A 1 95 ? -1.182 2.114 6.628 1.00 92.62 95 LEU A CA 1
ATOM 703 C C . LEU A 1 95 ? -1.856 0.827 7.112 1.00 92.62 95 LEU A C 1
ATOM 705 O O . LEU A 1 95 ? -1.286 -0.258 6.969 1.00 92.62 95 LEU A O 1
ATOM 709 N N . LEU A 1 96 ? -3.074 0.930 7.650 1.00 93.69 96 LEU A N 1
ATOM 710 C CA . LEU A 1 96 ? -3.870 -0.229 8.044 1.00 93.69 96 LEU A CA 1
ATOM 711 C C . LEU A 1 96 ? -4.125 -1.140 6.837 1.00 93.69 96 LEU A C 1
ATOM 713 O O . LEU A 1 96 ? -3.869 -2.342 6.889 1.00 93.69 96 LEU A O 1
ATOM 717 N N . GLY A 1 97 ? -4.537 -0.544 5.720 1.00 94.69 97 GLY A N 1
ATOM 718 C CA . GLY A 1 97 ? -4.738 -1.239 4.458 1.00 94.69 97 GLY A CA 1
ATOM 719 C C . GLY A 1 97 ? -3.498 -1.977 3.962 1.00 94.69 97 GLY A C 1
ATOM 720 O O . GLY A 1 97 ? -3.560 -3.167 3.661 1.00 94.69 97 GLY A O 1
ATOM 721 N N . GLN A 1 98 ? -2.348 -1.304 3.934 1.00 92.25 98 GLN A N 1
ATOM 722 C CA . GLN A 1 98 ? -1.076 -1.917 3.533 1.00 92.25 98 GLN A CA 1
ATOM 723 C C . GLN A 1 98 ? -0.645 -3.047 4.478 1.00 92.25 98 GLN A C 1
ATOM 725 O O . GLN A 1 98 ? -0.121 -4.069 4.031 1.00 92.25 98 GLN A O 1
ATOM 730 N N . SER A 1 99 ? -0.912 -2.905 5.778 1.00 91.88 99 SER A N 1
ATOM 731 C CA . SER A 1 99 ? -0.639 -3.953 6.766 1.00 91.88 99 SER A CA 1
ATOM 732 C C . SER A 1 99 ? -1.486 -5.197 6.496 1.00 91.88 99 SER A C 1
ATOM 734 O O . SER A 1 99 ? -0.973 -6.317 6.512 1.00 91.88 99 SER A O 1
ATOM 736 N N . TYR A 1 100 ? -2.765 -5.010 6.162 1.00 93.31 100 TYR A N 1
ATOM 737 C CA . TYR A 1 100 ? -3.640 -6.104 5.752 1.00 93.31 100 TYR A CA 1
ATOM 738 C C . TYR A 1 100 ? -3.205 -6.761 4.440 1.00 93.31 100 TYR A C 1
ATOM 740 O O . TYR A 1 100 ? -3.217 -7.990 4.347 1.00 93.31 100 TYR A O 1
ATOM 748 N N . MET A 1 101 ? -2.722 -5.981 3.468 1.00 93.19 101 MET A N 1
ATOM 749 C CA . MET A 1 101 ? -2.135 -6.522 2.236 1.00 93.19 101 MET A CA 1
ATOM 750 C C . MET A 1 101 ? -0.937 -7.427 2.529 1.00 93.19 101 MET A C 1
ATOM 752 O O . MET A 1 10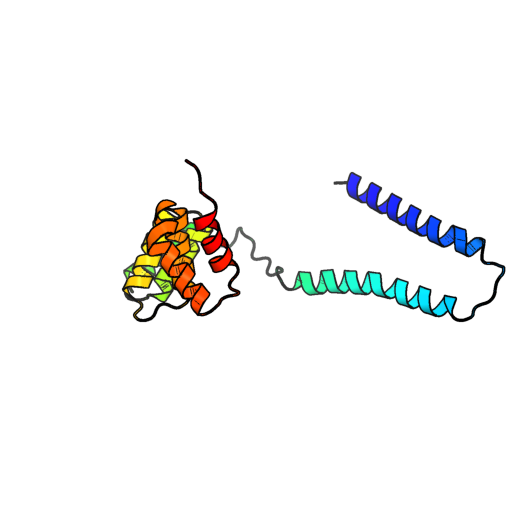1 ? -0.855 -8.531 1.990 1.00 93.19 101 MET A O 1
ATOM 756 N N . ALA A 1 102 ? -0.039 -6.998 3.421 1.00 89.25 102 ALA A N 1
ATOM 757 C CA . ALA A 1 102 ? 1.135 -7.775 3.817 1.00 89.25 102 ALA A CA 1
ATOM 758 C C . ALA A 1 102 ? 0.771 -9.096 4.519 1.00 89.25 102 ALA A C 1
ATOM 760 O O . ALA A 1 102 ? 1.518 -10.070 4.433 1.00 89.25 102 ALA A O 1
ATOM 761 N N . MET A 1 103 ? -0.387 -9.146 5.180 1.00 87.81 103 MET A N 1
ATOM 762 C CA . MET A 1 103 ? -0.920 -10.348 5.826 1.00 87.81 103 MET A CA 1
ATOM 763 C C . MET A 1 103 ? -1.756 -11.237 4.893 1.00 87.81 103 MET A C 1
ATOM 765 O O . MET A 1 103 ? -2.188 -12.312 5.304 1.00 87.81 103 MET A O 1
ATOM 769 N N . GLY A 1 104 ? -1.987 -10.818 3.645 1.00 89.94 104 GLY A N 1
ATOM 770 C CA . GLY A 1 104 ? -2.850 -11.532 2.699 1.00 89.94 104 GLY A CA 1
ATOM 771 C C . GLY A 1 104 ? -4.347 -11.397 2.997 1.00 89.94 104 GLY A C 1
ATOM 772 O O . GLY A 1 104 ? -5.160 -12.128 2.434 1.00 89.94 104 GLY A O 1
ATOM 773 N N . LEU A 1 105 ? -4.727 -10.462 3.870 1.00 92.31 105 LEU A N 1
ATOM 774 C CA . LEU A 1 105 ? -6.111 -10.160 4.231 1.00 92.31 105 LEU A CA 1
ATOM 775 C C . LEU A 1 105 ? -6.688 -9.128 3.249 1.00 92.31 105 LEU A C 1
ATOM 777 O O . LEU A 1 105 ? -6.987 -7.990 3.605 1.00 92.31 105 LEU A O 1
ATOM 781 N N . TYR A 1 106 ? -6.809 -9.512 1.975 1.00 93.62 106 TYR A N 1
ATOM 782 C CA . TYR A 1 106 ? -7.202 -8.596 0.893 1.00 93.62 106 TYR A CA 1
ATOM 783 C C . TYR A 1 106 ? -8.584 -7.935 1.076 1.00 93.62 106 TYR A C 1
ATOM 785 O O . TYR A 1 106 ? -8.690 -6.732 0.826 1.00 93.62 106 TYR A O 1
ATOM 793 N N . PRO A 1 107 ? -9.636 -8.639 1.554 1.00 94.31 107 PRO A N 1
ATOM 794 C CA . PRO A 1 107 ? -10.937 -8.009 1.781 1.00 94.31 107 PRO A CA 1
ATOM 795 C C . PRO A 1 107 ? -10.892 -6.881 2.822 1.00 94.31 107 PRO A C 1
ATOM 797 O O . PRO A 1 107 ? -11.511 -5.836 2.601 1.00 94.31 107 PRO A O 1
ATOM 800 N N . ASP A 1 108 ? -10.134 -7.078 3.904 1.00 93.12 108 ASP A N 1
ATOM 801 C CA . ASP A 1 108 ? -9.9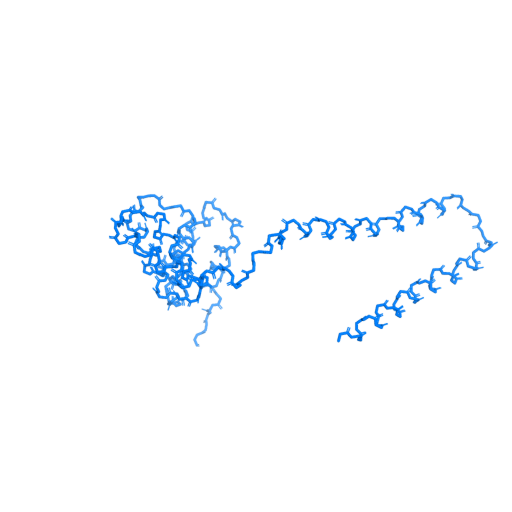69 -6.103 4.990 1.00 93.12 108 ASP A CA 1
ATOM 802 C C . ASP A 1 108 ? -9.090 -4.933 4.531 1.00 93.12 108 ASP A C 1
ATOM 804 O O . ASP A 1 108 ? -9.436 -3.766 4.731 1.00 93.12 108 ASP A O 1
ATOM 808 N N . ALA A 1 109 ? -8.013 -5.232 3.795 1.00 95.81 109 ALA A N 1
ATOM 809 C CA . ALA A 1 109 ? -7.168 -4.226 3.160 1.00 95.81 109 ALA A CA 1
ATOM 810 C C . ALA A 1 109 ? -7.971 -3.293 2.254 1.00 95.81 109 ALA A C 1
ATOM 812 O O . ALA A 1 109 ? -7.861 -2.071 2.352 1.00 95.81 109 ALA A O 1
ATOM 813 N N . ARG A 1 110 ? -8.821 -3.867 1.396 1.00 95.81 110 ARG A N 1
ATOM 814 C CA . ARG A 1 110 ? -9.698 -3.114 0.500 1.00 95.81 110 ARG A CA 1
ATOM 815 C C . ARG A 1 110 ? -10.631 -2.188 1.274 1.00 95.81 110 ARG A C 1
ATOM 817 O O . ARG A 1 110 ? -10.905 -1.080 0.820 1.00 95.81 110 ARG A O 1
ATOM 824 N N . GLN A 1 111 ? -11.179 -2.634 2.402 1.00 95.31 111 GLN A N 1
ATOM 825 C CA . GLN A 1 111 ? -12.046 -1.783 3.212 1.00 95.31 111 GLN A CA 1
ATOM 826 C C . GLN A 1 111 ? -11.262 -0.608 3.801 1.00 95.31 111 GLN A C 1
ATOM 828 O O . GLN A 1 111 ? -11.653 0.535 3.582 1.00 95.31 111 GLN A O 1
ATOM 833 N N . ALA A 1 112 ? -10.129 -0.871 4.454 1.00 95.31 112 ALA A N 1
ATOM 834 C CA . ALA A 1 112 ? -9.294 0.175 5.042 1.00 95.31 112 ALA A CA 1
ATOM 835 C C . ALA A 1 112 ? -8.796 1.193 3.995 1.00 95.31 112 ALA A C 1
ATOM 837 O O . ALA A 1 112 ? -8.863 2.399 4.217 1.00 95.31 112 ALA A O 1
ATOM 838 N N . LEU A 1 113 ? -8.382 0.735 2.809 1.00 96.25 113 LEU A N 1
ATOM 839 C CA . LEU A 1 113 ? -7.943 1.622 1.723 1.00 96.25 113 LEU A CA 1
ATOM 840 C C . LEU A 1 113 ? -9.086 2.455 1.134 1.00 96.25 113 LEU A C 1
ATOM 842 O O . LEU A 1 113 ? -8.858 3.592 0.729 1.00 96.25 113 LEU A O 1
ATOM 846 N N . ARG A 1 114 ? -10.325 1.944 1.118 1.00 95.50 114 ARG A N 1
ATOM 847 C CA . ARG A 1 114 ? -11.498 2.748 0.736 1.00 95.50 114 ARG A CA 1
ATOM 848 C C . ARG A 1 114 ? -11.823 3.820 1.772 1.00 95.50 114 ARG A C 1
ATOM 850 O O . ARG A 1 114 ? -12.216 4.918 1.385 1.00 95.50 114 ARG A O 1
ATOM 857 N N . GLU A 1 115 ? -11.627 3.539 3.059 1.00 95.12 115 GLU A N 1
ATOM 858 C CA . GLU A 1 115 ? -11.755 4.557 4.109 1.00 95.12 115 GLU A CA 1
ATOM 859 C C . GLU A 1 115 ? -10.701 5.663 3.936 1.00 95.12 115 GLU A C 1
ATOM 861 O O . GLU A 1 115 ? -11.042 6.846 4.026 1.00 95.12 115 GLU A O 1
ATOM 866 N N . ALA A 1 116 ? -9.455 5.296 3.611 1.00 95.44 116 ALA A N 1
ATOM 867 C CA . ALA A 1 116 ? -8.396 6.251 3.279 1.00 95.44 116 ALA A CA 1
ATOM 868 C C . ALA A 1 116 ? -8.761 7.097 2.048 1.00 95.44 116 ALA A C 1
ATOM 870 O O . ALA A 1 116 ? -8.692 8.326 2.090 1.00 95.44 116 ALA A O 1
ATOM 871 N N . TRP A 1 117 ? -9.223 6.448 0.974 1.00 95.38 117 TRP A N 1
ATOM 872 C CA . TRP A 1 117 ? -9.658 7.105 -0.260 1.00 95.38 117 TRP A CA 1
ATOM 873 C C . TRP A 1 117 ? -10.783 8.111 -0.019 1.00 95.38 117 TRP A C 1
ATOM 875 O O . TRP A 1 117 ? -10.685 9.259 -0.436 1.00 95.38 117 TRP A O 1
ATOM 885 N N . GLY A 1 118 ? -11.833 7.716 0.707 1.00 94.19 118 GLY A N 1
ATOM 886 C CA . GLY A 1 118 ? -12.977 8.584 0.997 1.00 94.19 118 GLY A CA 1
ATOM 887 C C . GLY A 1 118 ? -12.637 9.820 1.837 1.00 94.19 118 GLY A C 1
ATOM 888 O O . GLY A 1 118 ? -13.405 10.780 1.844 1.00 94.19 118 GLY A O 1
ATOM 889 N N . ARG A 1 119 ? -11.492 9.810 2.529 1.00 92.94 119 ARG A N 1
ATOM 890 C CA . ARG A 1 119 ? -10.994 10.918 3.363 1.00 92.94 119 ARG A CA 1
ATOM 891 C C . ARG A 1 119 ? -9.899 11.737 2.694 1.00 92.94 119 ARG A C 1
ATOM 893 O O . ARG A 1 119 ? -9.465 12.739 3.256 1.00 92.94 119 ARG A O 1
ATOM 900 N N . THR A 1 120 ? -9.463 11.331 1.507 1.00 92.94 120 THR A N 1
ATOM 901 C CA . THR A 1 120 ? -8.392 12.000 0.774 1.00 92.94 120 THR A CA 1
ATOM 902 C C . THR A 1 120 ? -8.976 12.731 -0.424 1.00 92.94 120 THR A C 1
ATOM 904 O O . THR A 1 120 ? -9.563 12.124 -1.313 1.00 92.94 120 THR A O 1
ATOM 907 N N . THR A 1 121 ? -8.816 14.054 -0.459 1.00 89.94 121 THR A N 1
ATOM 908 C CA . THR A 1 121 ? -9.322 14.879 -1.568 1.00 89.94 121 THR A CA 1
ATOM 909 C C . THR A 1 121 ? -8.509 14.694 -2.850 1.00 89.94 121 THR A C 1
ATOM 911 O O . THR A 1 121 ? -9.080 14.713 -3.936 1.00 89.94 121 THR A O 1
ATOM 914 N N . ASP A 1 122 ? -7.191 14.524 -2.727 1.00 89.88 122 ASP A N 1
ATOM 915 C CA . ASP A 1 122 ? -6.272 14.302 -3.848 1.00 89.88 122 ASP A CA 1
ATOM 916 C C . ASP A 1 122 ? -5.365 13.104 -3.525 1.00 89.88 122 ASP A C 1
ATOM 918 O O . ASP A 1 122 ? -4.340 13.270 -2.858 1.00 89.88 122 ASP A O 1
ATOM 922 N N . PRO A 1 123 ? -5.801 11.877 -3.857 1.00 90.56 123 PRO A N 1
ATOM 923 C CA . PRO A 1 123 ? -5.059 10.670 -3.535 1.00 90.56 123 PRO A CA 1
ATOM 924 C C . PRO A 1 123 ? -3.773 10.602 -4.355 1.00 90.56 123 PRO A C 1
ATOM 926 O O . PRO A 1 123 ? -3.784 10.749 -5.579 1.00 90.56 123 PRO A O 1
ATOM 929 N N . ASP A 1 124 ? -2.664 10.339 -3.673 1.00 93.19 124 ASP A N 1
ATOM 930 C CA . ASP A 1 124 ? -1.376 10.151 -4.321 1.00 93.19 124 ASP A CA 1
ATOM 931 C C . ASP A 1 124 ? -1.322 8.832 -5.112 1.00 93.19 124 ASP A C 1
ATOM 933 O O . ASP A 1 124 ? -2.200 7.963 -5.041 1.00 93.19 124 ASP A O 1
ATOM 937 N N . ASN A 1 125 ? -0.264 8.677 -5.907 1.00 93.62 125 ASN A N 1
ATOM 938 C CA . ASN A 1 125 ? -0.063 7.461 -6.688 1.00 93.62 125 ASN A CA 1
ATOM 939 C C . ASN A 1 125 ? 0.076 6.221 -5.795 1.00 93.62 125 ASN A C 1
ATOM 941 O O . ASN A 1 125 ? -0.310 5.130 -6.209 1.00 93.62 125 ASN A O 1
ATOM 945 N N . GLU A 1 126 ? 0.587 6.366 -4.571 1.00 92.50 126 GLU A N 1
ATOM 946 C CA . GLU A 1 126 ? 0.727 5.253 -3.636 1.00 92.50 126 GLU A CA 1
ATOM 947 C C . GLU A 1 126 ? -0.641 4.703 -3.213 1.00 92.50 126 GLU A C 1
ATOM 949 O O . GLU A 1 126 ? -0.875 3.495 -3.313 1.00 92.50 126 GLU A O 1
ATOM 954 N N . LEU A 1 127 ? -1.571 5.577 -2.825 1.00 94.50 127 LEU A N 1
ATOM 955 C CA . LEU A 1 127 ? -2.928 5.206 -2.444 1.00 94.50 127 LEU A CA 1
ATOM 956 C C . LEU A 1 127 ? -3.708 4.629 -3.630 1.00 94.50 127 LEU A C 1
ATOM 958 O O . LEU A 1 127 ? -4.382 3.608 -3.473 1.00 94.50 127 LEU A O 1
ATOM 962 N N . LYS A 1 128 ? -3.566 5.212 -4.829 1.00 95.06 128 LYS A N 1
ATOM 963 C CA . LYS A 1 128 ? -4.151 4.664 -6.069 1.00 95.06 128 LYS A CA 1
ATOM 964 C C . LYS A 1 128 ? -3.667 3.239 -6.335 1.00 95.06 128 LYS A C 1
ATOM 966 O O . LYS A 1 128 ? -4.478 2.348 -6.589 1.00 95.06 128 LYS A O 1
ATOM 971 N N . LEU A 1 129 ? -2.357 3.003 -6.229 1.00 94.75 129 LEU A N 1
ATOM 972 C CA . LEU A 1 129 ? -1.757 1.682 -6.424 1.00 94.75 129 LEU A CA 1
ATOM 973 C C . LEU A 1 129 ? -2.201 0.678 -5.365 1.00 94.75 129 LEU A C 1
ATOM 975 O O . LEU A 1 129 ? -2.488 -0.470 -5.701 1.00 94.75 129 LEU A O 1
ATOM 979 N N . ALA A 1 130 ? -2.214 1.082 -4.096 1.00 94.69 130 ALA A N 1
ATOM 980 C CA . ALA A 1 130 ? -2.603 0.217 -2.993 1.00 94.69 130 ALA A CA 1
ATOM 981 C C . ALA A 1 130 ? -4.076 -0.191 -3.113 1.00 94.69 130 ALA A C 1
ATOM 983 O O . ALA A 1 130 ? -4.387 -1.380 -3.040 1.00 94.69 130 ALA A O 1
ATOM 984 N N . LEU A 1 131 ? -4.974 0.771 -3.353 1.00 95.88 131 LEU A N 1
ATOM 985 C CA . LEU A 1 131 ? -6.401 0.502 -3.512 1.00 95.88 131 LEU A CA 1
ATOM 986 C C . LEU A 1 131 ? -6.676 -0.353 -4.752 1.00 95.88 131 LEU A C 1
ATOM 988 O O . LEU A 1 131 ? -7.377 -1.358 -4.649 1.00 95.88 131 LEU A O 1
ATOM 992 N N . GLY A 1 132 ? -6.084 -0.004 -5.898 1.00 94.56 132 GLY A N 1
ATOM 993 C CA . GLY A 1 132 ? -6.226 -0.784 -7.127 1.00 94.56 132 GLY A CA 1
ATOM 994 C C . GLY A 1 132 ? -5.753 -2.228 -6.953 1.00 94.56 132 GLY A C 1
ATOM 995 O O . GLY A 1 132 ? -6.395 -3.159 -7.433 1.00 94.56 132 GLY A O 1
ATOM 996 N N . GLU A 1 133 ? -4.664 -2.451 -6.216 1.00 93.12 133 GLU A N 1
ATOM 997 C CA . GLU A 1 133 ? -4.168 -3.801 -5.941 1.00 93.12 133 GLU A CA 1
ATOM 998 C C . GLU A 1 133 ? -5.096 -4.576 -5.000 1.00 93.12 133 GLU A C 1
ATOM 1000 O O . GLU A 1 133 ? -5.402 -5.738 -5.267 1.00 93.12 133 GLU A O 1
ATOM 1005 N N . ALA A 1 134 ? -5.576 -3.945 -3.929 1.00 95.38 134 ALA A N 1
ATOM 1006 C CA . ALA A 1 134 ? -6.495 -4.584 -2.993 1.00 95.38 134 ALA A CA 1
ATOM 1007 C C . ALA A 1 134 ? -7.820 -4.978 -3.667 1.00 95.38 134 ALA A C 1
ATOM 1009 O O . ALA A 1 134 ? -8.331 -6.076 -3.434 1.00 95.38 134 ALA A O 1
ATOM 1010 N N . GLU A 1 135 ? -8.352 -4.120 -4.541 1.00 94.12 135 GLU A N 1
ATOM 1011 C CA . GLU A 1 135 ? -9.529 -4.424 -5.360 1.00 94.12 135 GLU A CA 1
ATOM 1012 C C . GLU A 1 135 ? -9.248 -5.582 -6.323 1.00 94.12 135 GLU A C 1
ATOM 1014 O O . GLU A 1 135 ? -9.979 -6.568 -6.324 1.00 94.12 135 GLU A O 1
ATOM 1019 N N . ALA A 1 136 ? -8.142 -5.520 -7.067 1.00 92.12 136 ALA A N 1
ATOM 1020 C CA . ALA A 1 136 ? -7.739 -6.543 -8.029 1.00 92.12 136 ALA A CA 1
ATOM 1021 C C . ALA A 1 136 ? -7.543 -7.941 -7.423 1.00 92.12 136 ALA A C 1
ATOM 1023 O O . ALA A 1 136 ? -7.868 -8.952 -8.052 1.00 92.12 136 ALA A O 1
ATOM 1024 N N . LEU A 1 137 ? -6.969 -8.004 -6.219 1.00 90.94 137 LEU A N 1
ATOM 1025 C CA . LEU A 1 137 ? -6.729 -9.254 -5.499 1.00 90.94 137 LEU A CA 1
ATOM 1026 C C . LEU A 1 137 ? -7.995 -9.796 -4.832 1.00 90.94 137 LEU A C 1
ATOM 1028 O O . LEU A 1 137 ? -8.092 -11.002 -4.608 1.00 90.94 137 LEU A O 1
ATOM 1032 N N . THR A 1 138 ? -8.963 -8.928 -4.531 1.00 92.06 138 THR A N 1
ATOM 1033 C CA . THR A 1 138 ? -10.250 -9.342 -3.962 1.00 92.06 138 THR A CA 1
ATOM 1034 C C . THR A 1 138 ? -11.227 -9.791 -5.047 1.00 92.06 138 THR A C 1
ATOM 1036 O O . THR A 1 138 ? -11.907 -10.803 -4.883 1.00 92.06 138 THR A O 1
ATOM 1039 N N . ASP A 1 139 ? -11.292 -9.057 -6.155 1.00 89.62 139 ASP A N 1
ATOM 1040 C CA . ASP A 1 139 ? -12.127 -9.356 -7.310 1.00 89.62 139 ASP A CA 1
ATOM 1041 C C . ASP A 1 139 ? -11.349 -9.100 -8.604 1.00 89.62 139 ASP A C 1
ATOM 1043 O O . ASP A 1 139 ? -11.053 -7.966 -8.982 1.00 89.62 139 ASP A O 1
ATOM 1047 N N . ARG A 1 140 ? -11.064 -10.176 -9.341 1.00 82.81 140 ARG A N 1
ATOM 1048 C CA . ARG A 1 140 ? -10.356 -10.081 -10.621 1.00 82.81 140 ARG A CA 1
ATOM 1049 C C . ARG A 1 140 ? -11.128 -9.248 -11.646 1.00 82.81 140 ARG A C 1
ATOM 1051 O O . ARG A 1 140 ? -10.500 -8.642 -12.507 1.00 82.81 140 ARG A O 1
ATOM 1058 N N . GLN A 1 141 ? -12.457 -9.187 -11.573 1.00 86.50 141 GLN A N 1
ATOM 1059 C CA . GLN A 1 141 ? -13.249 -8.365 -12.489 1.00 86.50 141 GLN A CA 1
ATOM 1060 C C . GLN A 1 141 ? -13.038 -6.867 -12.238 1.00 86.50 141 GLN A C 1
ATOM 1062 O O . GLN A 1 141 ? -13.146 -6.077 -13.175 1.00 86.50 141 GLN A O 1
ATOM 1067 N N . ALA A 1 142 ? -12.648 -6.473 -11.020 1.00 86.94 142 ALA A N 1
ATOM 1068 C CA . ALA A 1 142 ? -12.349 -5.082 -10.694 1.00 86.94 142 ALA A CA 1
ATOM 1069 C C . ALA A 1 142 ? -11.147 -4.538 -11.485 1.00 86.94 142 ALA A C 1
ATOM 1071 O O . ALA A 1 142 ? -11.122 -3.346 -11.794 1.00 86.94 142 ALA A O 1
ATOM 1072 N N . LEU A 1 143 ? -10.199 -5.401 -11.889 1.00 85.19 143 LEU A N 1
ATOM 1073 C CA . LEU A 1 143 ? -9.079 -5.032 -12.773 1.00 85.19 143 LEU A CA 1
ATOM 1074 C C . LEU A 1 143 ? -9.529 -4.527 -14.146 1.00 85.19 143 LEU A C 1
ATOM 1076 O O . LEU A 1 143 ? -8.804 -3.760 -14.772 1.00 85.19 143 LEU A O 1
ATOM 1080 N N . LEU A 1 144 ? -10.694 -4.969 -14.625 1.00 84.25 144 LEU A N 1
ATOM 1081 C CA . LEU A 1 144 ? -11.262 -4.535 -15.904 1.00 84.25 144 LEU A CA 1
ATOM 1082 C C . LEU A 1 144 ? -12.119 -3.265 -15.770 1.00 84.25 144 LEU A C 1
ATOM 1084 O O . LEU A 1 144 ? -12.616 -2.766 -16.775 1.00 84.25 144 LEU A O 1
ATOM 1088 N N . GLY A 1 145 ? -12.312 -2.768 -14.547 1.00 88.06 145 GLY A N 1
ATOM 1089 C CA . GLY A 1 145 ? -13.056 -1.546 -14.252 1.00 88.06 145 GLY A CA 1
ATOM 1090 C C . GLY A 1 145 ? -12.245 -0.609 -13.364 1.00 88.06 145 GLY A C 1
ATOM 1091 O O . GLY A 1 145 ? -11.089 -0.315 -13.657 1.00 88.06 145 GLY A O 1
ATOM 1092 N N . ALA A 1 146 ? -12.840 -0.190 -12.243 1.00 86.88 146 ALA A N 1
ATOM 1093 C CA . ALA A 1 146 ? -12.311 0.875 -11.389 1.00 86.88 146 ALA A CA 1
ATOM 1094 C C . ALA A 1 146 ? -10.861 0.662 -10.910 1.00 86.88 146 ALA A C 1
ATOM 1096 O O . ALA A 1 146 ? -10.116 1.628 -10.791 1.00 86.88 146 ALA A O 1
ATOM 1097 N N . ALA A 1 147 ? -10.428 -0.578 -10.648 1.00 90.56 147 ALA A N 1
ATOM 1098 C CA . ALA A 1 147 ? -9.043 -0.828 -10.245 1.00 90.56 147 ALA A CA 1
ATOM 1099 C C . ALA A 1 147 ? -8.063 -0.641 -11.413 1.00 90.56 147 ALA A C 1
ATOM 1101 O O . ALA A 1 147 ? -6.956 -0.146 -11.216 1.00 90.56 147 ALA A O 1
ATOM 1102 N N . GLY A 1 148 ? -8.479 -1.015 -12.627 1.00 90.19 148 GLY A N 1
ATOM 1103 C CA . GLY A 1 148 ? -7.723 -0.783 -13.857 1.00 90.19 148 GLY A CA 1
ATOM 1104 C C . GLY A 1 148 ? -7.519 0.704 -14.129 1.00 90.19 148 GLY A C 1
ATOM 1105 O O . GLY A 1 148 ? -6.391 1.118 -14.397 1.00 90.19 148 GLY A O 1
ATOM 1106 N N . ASP A 1 149 ? -8.578 1.499 -13.970 1.00 91.88 149 ASP A N 1
ATOM 1107 C CA . ASP A 1 149 ? -8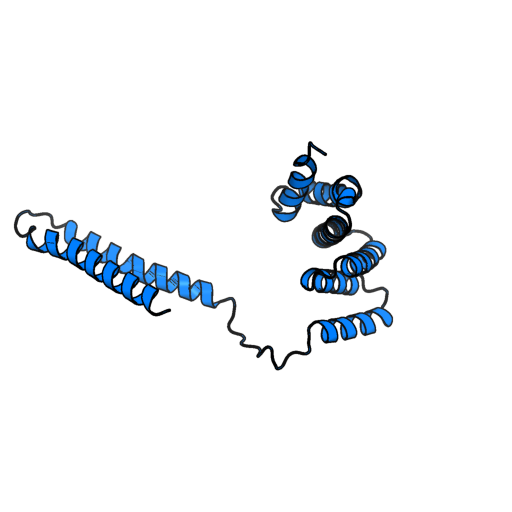.544 2.953 -14.164 1.00 91.88 149 ASP A CA 1
ATOM 1108 C C . ASP A 1 149 ? -7.509 3.621 -13.238 1.00 91.88 149 ASP A C 1
ATOM 1110 O O . ASP A 1 149 ? -6.702 4.436 -13.687 1.00 91.88 149 ASP A O 1
ATOM 1114 N N . LEU A 1 150 ? -7.434 3.199 -11.967 1.00 93.12 150 LEU A N 1
ATOM 1115 C CA . LEU A 1 150 ? -6.426 3.690 -11.017 1.00 93.12 150 LEU A CA 1
ATOM 1116 C C . LEU A 1 150 ? -4.991 3.418 -11.493 1.00 93.12 150 LEU A C 1
ATOM 1118 O O . LEU A 1 150 ? -4.119 4.279 -11.365 1.00 93.12 150 LEU A O 1
ATOM 1122 N N . PHE A 1 151 ? -4.726 2.237 -12.057 1.00 93.19 151 PHE A N 1
ATOM 1123 C CA . PHE A 1 151 ? -3.404 1.918 -12.601 1.00 93.19 151 PHE A CA 1
ATOM 1124 C C . PHE A 1 151 ? -3.078 2.740 -13.850 1.00 93.19 151 PHE A C 1
ATOM 1126 O O . PHE A 1 151 ? -1.925 3.135 -14.026 1.00 93.19 151 PHE A O 1
ATOM 1133 N N . GLU A 1 152 ? -4.064 3.022 -14.703 1.00 90.75 152 GLU A N 1
ATOM 1134 C CA . GLU A 1 152 ? -3.880 3.890 -15.870 1.00 90.75 152 GLU A CA 1
ATOM 1135 C C . GLU A 1 152 ? -3.562 5.332 -15.470 1.00 90.75 152 GLU A C 1
ATOM 1137 O O . GLU A 1 152 ? -2.649 5.933 -16.038 1.00 90.75 152 GLU A O 1
ATOM 1142 N N . GLU A 1 153 ? -4.244 5.871 -14.458 1.00 92.44 153 GLU A N 1
ATOM 1143 C CA . GLU A 1 153 ? -3.943 7.200 -13.918 1.00 92.44 153 GLU A CA 1
ATOM 1144 C C . GLU A 1 153 ? -2.508 7.294 -13.383 1.00 92.44 153 GLU A C 1
ATOM 1146 O O . GLU A 1 153 ? -1.798 8.272 -13.640 1.00 92.44 153 GLU A O 1
ATOM 1151 N N . VAL A 1 154 ? -2.052 6.260 -12.671 1.00 94.38 154 VAL A N 1
ATOM 1152 C CA . VAL A 1 154 ? -0.670 6.200 -12.184 1.00 94.38 154 VAL A CA 1
ATOM 1153 C C . VAL A 1 154 ? 0.302 6.101 -13.356 1.00 94.38 154 VAL A C 1
ATOM 1155 O O . VAL A 1 154 ? 1.298 6.810 -13.368 1.00 94.38 154 VAL A O 1
ATOM 1158 N N . LEU A 1 155 ? 0.010 5.307 -14.389 1.00 93.25 155 LEU A N 1
ATOM 1159 C CA . LEU A 1 155 ? 0.856 5.221 -15.588 1.00 93.25 155 LEU A CA 1
ATOM 1160 C C . LEU A 1 155 ? 0.903 6.522 -16.397 1.00 93.25 155 LEU A C 1
ATOM 1162 O O . LEU A 1 155 ? 1.902 6.783 -17.066 1.00 93.25 155 LEU A O 1
ATOM 1166 N N . ALA A 1 156 ? -0.144 7.347 -16.342 1.00 92.69 156 ALA A N 1
ATOM 1167 C CA . ALA A 1 156 ? -0.157 8.649 -17.002 1.00 92.69 156 ALA A CA 1
ATOM 1168 C C . ALA A 1 156 ? 0.844 9.633 -16.370 1.00 92.69 156 ALA A C 1
ATOM 1170 O O . ALA A 1 156 ? 1.391 10.488 -17.069 1.00 92.69 156 ALA A O 1
ATOM 1171 N N . THR A 1 157 ? 1.101 9.503 -15.065 1.00 93.75 157 THR A N 1
ATOM 1172 C CA . THR A 1 157 ? 2.054 10.347 -14.324 1.00 93.75 157 THR A CA 1
ATOM 1173 C C . THR A 1 157 ? 3.430 9.691 -14.176 1.00 93.75 157 THR A C 1
ATOM 1175 O O . THR A 1 157 ? 4.454 10.357 -14.322 1.00 93.75 157 THR A O 1
ATOM 1178 N N . GLU A 1 158 ? 3.466 8.374 -13.976 1.00 92.38 158 GLU A N 1
ATOM 1179 C CA . GLU A 1 158 ? 4.653 7.534 -13.815 1.00 92.38 158 GLU A CA 1
ATOM 1180 C C . GLU A 1 158 ? 4.653 6.359 -14.817 1.00 92.38 158 GLU A C 1
ATOM 1182 O O . GLU A 1 158 ? 4.419 5.203 -14.445 1.00 92.38 158 GLU A O 1
ATOM 1187 N N . PRO A 1 159 ? 4.994 6.595 -16.098 1.00 90.19 159 PRO A N 1
ATOM 1188 C CA . PRO A 1 159 ? 4.942 5.559 -17.137 1.00 90.19 159 PRO A CA 1
ATOM 1189 C C . PRO A 1 159 ? 5.860 4.357 -16.878 1.00 90.19 159 PRO A C 1
ATOM 1191 O O . PRO A 1 159 ? 5.669 3.282 -17.443 1.00 90.19 159 PRO A O 1
ATOM 1194 N N . THR A 1 160 ? 6.891 4.543 -16.051 1.00 90.12 160 THR A N 1
ATOM 1195 C CA . THR A 1 160 ? 7.875 3.513 -15.699 1.00 90.12 160 THR A CA 1
ATOM 1196 C C . THR A 1 160 ? 7.558 2.802 -14.386 1.00 90.12 160 THR A C 1
ATOM 1198 O O . THR A 1 160 ? 8.394 2.026 -13.922 1.00 90.12 160 THR A O 1
ATOM 1201 N N . ASN A 1 161 ? 6.402 3.058 -13.761 1.00 91.44 161 ASN A N 1
ATOM 1202 C CA . ASN A 1 161 ? 6.036 2.401 -12.512 1.00 91.44 161 ASN A CA 1
ATOM 1203 C C . ASN A 1 161 ? 5.847 0.888 -12.754 1.00 91.44 161 ASN A C 1
ATOM 1205 O O . ASN A 1 161 ? 4.911 0.485 -13.452 1.00 91.44 161 ASN A O 1
ATOM 1209 N N . PRO A 1 162 ? 6.716 0.022 -12.198 1.00 87.88 162 PRO A N 1
ATOM 1210 C CA . PRO A 1 162 ? 6.726 -1.398 -12.540 1.00 87.88 162 PRO A CA 1
ATOM 1211 C C . PRO A 1 162 ? 5.457 -2.117 -12.075 1.00 87.88 162 PRO A C 1
ATOM 1213 O O . PRO A 1 162 ? 5.009 -3.059 -12.730 1.00 87.88 162 PRO A O 1
ATOM 1216 N N . LYS A 1 163 ? 4.860 -1.663 -10.965 1.00 86.19 163 LYS A N 1
ATOM 1217 C CA . LYS A 1 163 ? 3.642 -2.245 -10.398 1.00 86.19 163 LYS A CA 1
ATOM 1218 C C . LYS A 1 163 ? 2.430 -1.891 -11.254 1.00 86.19 163 LYS A C 1
ATOM 1220 O O . LYS A 1 163 ? 1.709 -2.791 -11.681 1.00 86.19 163 LYS A O 1
ATOM 1225 N N . ALA A 1 164 ? 2.265 -0.605 -11.569 1.00 88.88 164 ALA A N 1
ATOM 1226 C CA . ALA A 1 164 ? 1.194 -0.131 -12.442 1.00 88.88 164 ALA A CA 1
ATOM 1227 C C . ALA A 1 164 ? 1.285 -0.775 -13.832 1.00 88.88 164 ALA A C 1
ATOM 1229 O O . ALA A 1 164 ? 0.287 -1.244 -14.369 1.00 88.88 164 ALA A O 1
ATOM 1230 N N . PHE A 1 165 ? 2.497 -0.883 -14.384 1.00 87.94 165 PHE A N 1
ATOM 1231 C CA . PHE A 1 165 ? 2.728 -1.527 -15.673 1.00 87.94 165 PHE A CA 1
ATOM 1232 C C . PHE A 1 165 ? 2.372 -3.017 -15.637 1.00 87.94 165 PHE A C 1
ATOM 1234 O O . PHE A 1 165 ? 1.665 -3.503 -16.516 1.00 87.94 165 PHE A O 1
ATOM 1241 N N . GLY A 1 166 ? 2.822 -3.747 -14.611 1.00 84.75 166 GLY A N 1
ATOM 1242 C CA . GLY A 1 166 ? 2.518 -5.171 -14.459 1.00 84.75 166 GLY A CA 1
ATOM 1243 C C . GLY A 1 166 ? 1.014 -5.449 -14.382 1.00 84.75 166 GLY A C 1
ATOM 1244 O O . GLY A 1 166 ? 0.514 -6.320 -15.096 1.00 84.75 166 GLY A O 1
ATOM 1245 N N . MET A 1 167 ? 0.291 -4.665 -13.577 1.00 84.62 167 MET A N 1
ATOM 1246 C CA . MET A 1 167 ? -1.170 -4.760 -13.443 1.00 84.62 167 MET A CA 1
ATOM 1247 C C . MET A 1 167 ? -1.896 -4.278 -14.710 1.00 84.62 167 MET A C 1
ATOM 1249 O O . MET A 1 167 ? -2.879 -4.869 -15.146 1.00 84.62 167 MET A O 1
ATOM 1253 N N . GLY A 1 168 ? -1.370 -3.256 -15.381 1.00 80.94 168 GLY A N 1
ATOM 1254 C CA . GLY A 1 168 ? -1.893 -2.774 -16.657 1.00 80.94 168 GLY A CA 1
ATOM 1255 C C . GLY A 1 168 ? -1.695 -3.757 -17.814 1.00 80.94 168 GLY A C 1
ATOM 1256 O O . GLY A 1 168 ? -2.467 -3.729 -18.767 1.00 80.94 168 GLY A O 1
ATOM 1257 N N . VAL A 1 169 ? -0.691 -4.638 -17.759 1.00 79.12 169 VAL A N 1
ATOM 1258 C CA . VAL A 1 169 ? -0.493 -5.712 -18.748 1.00 79.12 169 VAL A CA 1
ATOM 1259 C C . VAL A 1 169 ? -1.392 -6.915 -18.454 1.00 79.12 169 VAL A C 1
ATOM 1261 O O . VAL A 1 169 ? -1.841 -7.574 -19.394 1.00 79.12 169 VAL A O 1
ATOM 1264 N N . SER A 1 170 ? -1.679 -7.216 -17.183 1.00 77.62 170 SER A N 1
ATOM 1265 C CA . SER A 1 170 ? -2.508 -8.375 -16.823 1.00 77.62 170 SER A CA 1
ATOM 1266 C C . SER A 1 170 ? -3.949 -8.245 -17.322 1.00 77.62 170 SER A C 1
ATOM 1268 O O . SER A 1 170 ? -4.518 -9.250 -17.739 1.00 77.62 170 SER A O 1
ATOM 1270 N N . ARG A 1 171 ? -4.493 -7.024 -17.426 1.00 71.31 171 ARG A N 1
ATOM 1271 C CA . ARG A 1 171 ? -5.833 -6.773 -17.998 1.00 71.31 171 ARG A CA 1
ATOM 1272 C C . ARG A 1 171 ? -6.001 -7.231 -19.453 1.00 71.31 171 ARG A C 1
ATOM 1274 O O . ARG A 1 171 ? -7.109 -7.527 -19.875 1.00 71.31 171 ARG A O 1
ATOM 1281 N N . PHE A 1 172 ? -4.915 -7.270 -20.230 1.00 67.62 172 PHE A N 1
ATOM 1282 C CA . PHE A 1 172 ? -4.940 -7.653 -21.647 1.00 67.62 172 PHE A CA 1
ATOM 1283 C C . PHE A 1 172 ? -4.557 -9.114 -21.882 1.00 67.62 172 PHE A C 1
ATOM 1285 O O . PHE A 1 172 ? -4.617 -9.588 -23.017 1.00 67.62 172 PHE A O 1
ATOM 1292 N N . ARG A 1 173 ? -4.094 -9.819 -20.843 1.00 63.41 173 ARG A N 1
ATOM 1293 C CA . ARG A 1 173 ? -3.532 -11.165 -20.991 1.00 63.41 173 ARG A CA 1
ATOM 1294 C C . ARG A 1 173 ? -4.588 -12.268 -21.077 1.00 63.41 173 ARG A C 1
ATOM 1296 O O . ARG A 1 173 ? -4.223 -13.374 -21.461 1.00 63.41 173 ARG A O 1
ATOM 1303 N N . ASP A 1 174 ? -5.861 -11.963 -20.842 1.00 56.44 174 ASP A N 1
ATOM 1304 C CA . ASP A 1 174 ? -6.945 -12.943 -20.931 1.00 56.44 174 ASP A CA 1
ATOM 1305 C C . ASP A 1 174 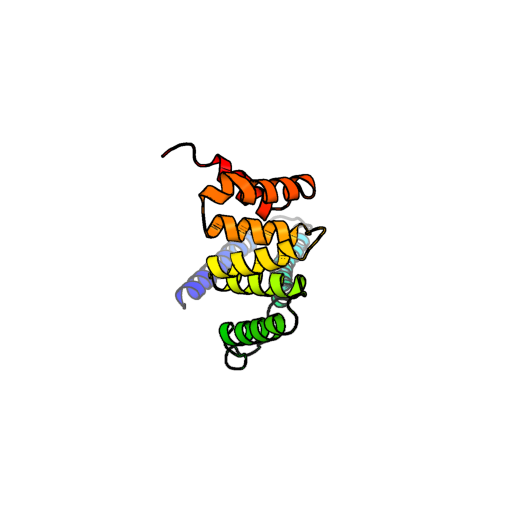? -7.845 -12.685 -22.157 1.00 56.44 174 ASP A C 1
ATOM 1307 O O . ASP A 1 174 ? -8.831 -11.954 -22.056 1.00 56.44 174 ASP A O 1
ATOM 1311 N N . PRO A 1 175 ? -7.538 -13.277 -23.330 1.00 48.91 175 PRO A N 1
ATOM 1312 C CA . PRO A 1 175 ? -8.488 -13.354 -24.434 1.00 48.91 175 PRO A CA 1
ATOM 1313 C C . PRO A 1 175 ? -9.424 -14.578 -24.391 1.00 48.91 175 PRO A C 1
ATOM 1315 O O . PRO A 1 175 ? -10.271 -14.683 -25.269 1.00 48.91 175 PRO A O 1
ATOM 1318 N N . GLU A 1 176 ? -9.326 -15.505 -23.431 1.00 48.59 176 GLU A N 1
ATOM 1319 C CA . GLU A 1 176 ? -10.065 -16.780 -23.509 1.00 48.59 176 GLU A CA 1
ATOM 1320 C C . GLU A 1 176 ? -10.654 -17.180 -22.145 1.00 48.59 176 GLU A C 1
ATOM 1322 O O . GLU A 1 176 ? -9.922 -17.431 -21.184 1.00 48.59 176 GLU A O 1
ATOM 1327 N N . GLY A 1 177 ? -11.988 -17.236 -22.081 1.00 48.22 177 GLY A N 1
ATOM 1328 C CA . GLY A 1 177 ? -12.701 -18.164 -21.200 1.00 48.22 177 GLY A CA 1
ATOM 1329 C C . GLY A 1 177 ? -12.758 -19.555 -21.816 1.00 48.22 177 GLY A C 1
ATOM 1330 O O . GLY A 1 177 ? -12.648 -19.646 -23.059 1.00 48.22 177 GLY A O 1
#

Secondary structure (DSSP, 8-state):
-HHHHHHHHHHHHHHHHHHHHHHHH-SS---TTHHHHHHHHHHHHHHHHHHHHHHHGGGS-----TTTSPPHHHHHHHHHHHHHH-TT-HHHHHHHHHHHHHTT-HHHHHHHHHHHHHH-SS--HHHHHHHHHHHHHH-GGGGGTHHHHHHHHHHHH-TT-HHHHHHHHHTTS----

pLDDT: mean 77.45, std 16.01, range [43.72, 96.25]

Foldseek 3Di:
DVVVVVVVVVVVVVVVCVVVVVVVVPPDDDDPVPPVVVVVVVVVVVVVVVVVVVVVVVPDPPCPPPVPDDDLVVVLVVLVVVCVVVVLPLVSLQVSLVSCVVVVVLVRSLVSLVSSVVNDPDDDLSSLLSNLVSQCSVDVVCLVDDSVVSLVVSCVVVVPPPSSVVSNVVNVPDPDD